Protein AF-A0A0Q4EI38-F1 (afdb_monomer_lite)

Foldseek 3Di:
DWKKKFKAAQLDTQWMATPDDDPPDPDDGDDDPQQVVVVSVVCVVCVPDRIWMWMWDQDPVGIDTPDIGHPVPDDDDPSTPVVSNVVRCCVRPVD

Secondary structure (DSSP, 8-state):
-EEEEEEEETTEEEEEEEEEE-TTSPP-SS--HHHHHHHHHHHHHH---SEEEEEEEEETTEEEEEEEEEGGGPPPPTT--HHHHHHHHHHHH--

Radius of gyration: 13.1 Å; chains: 1; bounding box: 28×29×38 Å

Structure (mmCIF, N/CA/C/O backbone):
data_AF-A0A0Q4EI38-F1
#
_entry.id   AF-A0A0Q4EI38-F1
#
loop_
_atom_site.group_PDB
_atom_site.id
_atom_site.type_symbol
_atom_site.label_atom_id
_atom_site.label_alt_id
_atom_site.label_comp_id
_atom_site.label_asym_id
_atom_site.label_entity_id
_atom_site.label_seq_id
_atom_site.pdbx_PDB_ins_code
_atom_site.Cartn_x
_atom_site.Cartn_y
_atom_site.Cartn_z
_atom_site.occupancy
_atom_site.B_iso_or_equiv
_atom_site.auth_seq_id
_atom_site.auth_comp_id
_atom_site.auth_asym_id
_atom_site.auth_atom_id
_atom_site.pdbx_PDB_model_num
ATOM 1 N N . MET A 1 1 ? 6.771 -0.828 -15.082 1.00 75.50 1 MET A N 1
ATOM 2 C CA . MET A 1 1 ? 5.866 -0.151 -14.141 1.00 75.50 1 MET A CA 1
ATOM 3 C C . MET A 1 1 ? 5.666 -1.075 -12.956 1.00 75.50 1 MET A C 1
ATOM 5 O O . MET A 1 1 ? 5.560 -2.279 -13.170 1.00 75.50 1 MET A O 1
ATOM 9 N N . LYS A 1 2 ? 5.733 -0.537 -11.738 1.00 87.44 2 LYS A N 1
ATOM 10 C CA . LYS A 1 2 ? 5.454 -1.270 -10.498 1.00 87.44 2 LYS A CA 1
ATOM 11 C C . LYS A 1 2 ? 4.230 -0.621 -9.865 1.00 87.44 2 LYS A C 1
ATOM 13 O O . LYS A 1 2 ? 4.252 0.595 -9.686 1.00 87.44 2 LYS A O 1
ATOM 18 N N . GLU A 1 3 ? 3.196 -1.401 -9.578 1.00 93.19 3 GLU A N 1
ATOM 19 C CA . GLU A 1 3 ? 1.990 -0.927 -8.886 1.00 93.19 3 GLU A CA 1
ATOM 20 C C . GLU A 1 3 ? 1.884 -1.637 -7.541 1.00 93.19 3 GLU A C 1
ATOM 22 O O . GLU A 1 3 ? 2.053 -2.859 -7.448 1.00 93.19 3 GLU A O 1
ATOM 27 N N . ALA A 1 4 ? 1.662 -0.848 -6.498 1.00 95.19 4 ALA A N 1
ATOM 28 C CA . ALA A 1 4 ? 1.547 -1.295 -5.126 1.00 95.19 4 ALA A CA 1
ATOM 29 C C . ALA A 1 4 ? 0.192 -0.916 -4.560 1.00 95.19 4 ALA A C 1
ATOM 31 O O . ALA A 1 4 ? -0.302 0.178 -4.814 1.00 95.19 4 ALA A O 1
ATOM 32 N N . ARG A 1 5 ? -0.354 -1.811 -3.743 1.00 96.38 5 ARG A N 1
ATOM 33 C CA . ARG A 1 5 ? -1.546 -1.577 -2.942 1.00 96.38 5 ARG A CA 1
ATOM 34 C C . ARG A 1 5 ? -1.143 -1.367 -1.498 1.00 96.38 5 ARG A C 1
ATOM 36 O O . ARG A 1 5 ? -0.394 -2.176 -0.950 1.00 96.38 5 ARG A O 1
ATOM 43 N N . LEU A 1 6 ? -1.666 -0.311 -0.892 1.00 97.62 6 LEU A N 1
ATOM 44 C CA . LEU A 1 6 ? -1.464 0.020 0.507 1.00 97.62 6 LEU A CA 1
ATOM 45 C C . LEU A 1 6 ? -2.797 -0.023 1.242 1.00 97.62 6 LEU A C 1
ATOM 47 O O . LEU A 1 6 ? -3.800 0.499 0.758 1.00 97.62 6 LEU A O 1
ATOM 51 N N . TRP A 1 7 ? -2.781 -0.616 2.430 1.00 97.88 7 TRP A N 1
ATOM 52 C CA . TRP A 1 7 ? -3.906 -0.639 3.358 1.00 97.88 7 TRP A CA 1
ATOM 53 C C . TRP A 1 7 ? -3.640 0.353 4.481 1.00 97.88 7 TRP A C 1
ATOM 55 O O . TRP A 1 7 ? -2.656 0.210 5.209 1.00 97.88 7 TRP A O 1
ATOM 65 N N . ILE A 1 8 ? -4.505 1.357 4.614 1.00 98.00 8 ILE A N 1
ATOM 66 C CA . ILE A 1 8 ? -4.343 2.460 5.559 1.00 98.00 8 ILE A CA 1
ATOM 67 C C . ILE A 1 8 ? -5.437 2.373 6.620 1.00 98.00 8 ILE A C 1
ATOM 69 O O . ILE A 1 8 ? -6.612 2.225 6.287 1.00 98.00 8 ILE A O 1
ATOM 73 N N . VAL A 1 9 ? -5.048 2.483 7.892 1.00 97.38 9 VAL A N 1
ATOM 74 C CA . VAL A 1 9 ? -5.962 2.589 9.042 1.00 97.38 9 VAL A CA 1
ATOM 75 C C . VAL A 1 9 ? -5.409 3.629 10.014 1.00 97.38 9 VAL A C 1
ATOM 77 O O . VAL A 1 9 ? -4.237 3.567 10.388 1.00 97.38 9 VAL A O 1
ATOM 80 N N . GLY A 1 10 ? -6.225 4.604 10.410 1.00 95.88 10 GLY A N 1
ATOM 81 C CA . GLY A 1 10 ? -5.844 5.676 11.331 1.00 95.88 10 GLY A CA 1
ATOM 82 C C . GLY A 1 10 ? -4.647 6.496 10.847 1.00 95.88 10 GLY A C 1
ATOM 83 O O . GLY A 1 10 ? -3.753 6.813 11.632 1.00 95.88 10 GLY A O 1
ATOM 84 N N . GLY A 1 11 ? -4.558 6.740 9.535 1.00 95.56 11 GLY A N 1
ATOM 85 C CA . GLY A 1 11 ? -3.428 7.438 8.911 1.00 95.56 11 GLY A CA 1
ATOM 86 C C . GLY A 1 11 ? -2.112 6.647 8.882 1.00 95.56 11 GLY A C 1
ATOM 87 O O . GLY A 1 11 ? -1.071 7.212 8.551 1.00 95.56 11 GLY A O 1
ATOM 88 N N . LYS A 1 12 ? -2.125 5.350 9.221 1.00 96.50 12 LYS A N 1
ATOM 89 C CA . LYS A 1 12 ? -0.945 4.473 9.196 1.00 96.50 12 LYS A CA 1
ATOM 90 C C . LYS A 1 12 ? -1.072 3.422 8.105 1.00 96.50 12 LYS A C 1
ATOM 92 O O . LYS A 1 12 ? -2.117 2.793 7.968 1.00 96.50 12 LYS A O 1
ATOM 97 N N . ILE A 1 13 ? 0.019 3.186 7.383 1.00 97.81 13 ILE A N 1
ATOM 98 C CA . ILE A 1 13 ? 0.135 2.069 6.442 1.00 97.81 13 ILE A CA 1
ATOM 99 C C . ILE A 1 13 ? 0.296 0.780 7.259 1.00 97.81 13 ILE A C 1
ATOM 101 O O . ILE A 1 13 ? 1.273 0.621 7.989 1.00 97.81 13 ILE A O 1
ATOM 105 N N . ILE A 1 14 ? -0.677 -0.123 7.157 1.00 97.81 14 ILE A N 1
ATOM 106 C CA . ILE A 1 14 ? -0.715 -1.401 7.883 1.00 97.81 14 ILE A CA 1
ATOM 107 C C . ILE A 1 14 ? -0.069 -2.523 7.075 1.00 97.81 14 ILE A C 1
ATOM 109 O O . ILE A 1 14 ? 0.621 -3.377 7.631 1.00 97.81 14 ILE A O 1
ATOM 113 N N . ASP A 1 15 ? -0.307 -2.518 5.767 1.00 97.12 15 ASP A N 1
ATOM 114 C CA . ASP A 1 15 ? 0.247 -3.474 4.819 1.00 97.12 15 ASP A CA 1
ATOM 115 C C . ASP A 1 15 ? 0.466 -2.780 3.476 1.00 97.12 15 ASP A C 1
ATOM 117 O O . ASP A 1 15 ? -0.296 -1.885 3.101 1.00 97.12 15 ASP A O 1
ATOM 121 N N . ALA A 1 16 ? 1.515 -3.180 2.766 1.00 96.44 16 ALA A N 1
ATOM 122 C CA . ALA A 1 16 ? 1.846 -2.635 1.462 1.00 96.44 16 ALA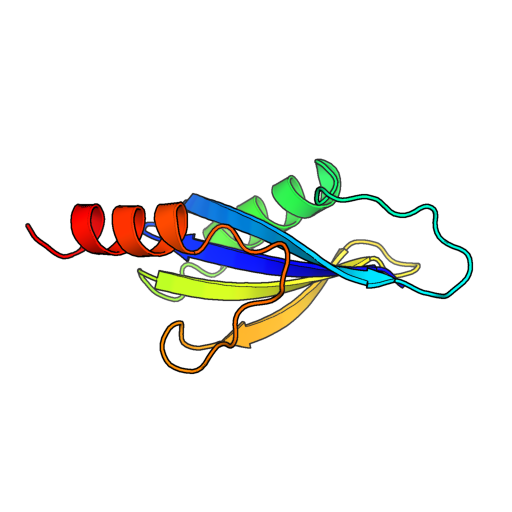 A CA 1
ATOM 123 C C . ALA A 1 16 ? 2.544 -3.702 0.623 1.00 96.44 16 ALA A C 1
ATOM 125 O O . ALA A 1 16 ? 3.574 -4.243 1.028 1.00 96.44 16 ALA A O 1
ATOM 126 N N . GLY A 1 17 ? 2.005 -3.972 -0.560 1.00 93.44 17 GLY A N 1
ATOM 127 C CA . GLY A 1 17 ? 2.529 -5.007 -1.440 1.00 93.44 17 GLY A CA 1
ATOM 128 C C . GLY A 1 17 ? 2.403 -4.615 -2.897 1.00 93.44 17 GLY A C 1
ATOM 129 O O . GLY A 1 17 ? 1.381 -4.075 -3.325 1.00 93.44 17 GLY A O 1
ATOM 130 N N . TYR A 1 18 ? 3.439 -4.911 -3.674 1.00 92.81 18 TYR A N 1
ATOM 131 C CA . TYR A 1 18 ? 3.331 -4.850 -5.123 1.00 92.81 18 TYR A CA 1
ATOM 132 C C . TYR A 1 18 ? 2.415 -5.968 -5.622 1.00 92.81 18 TYR A C 1
ATOM 134 O O . TYR A 1 18 ? 2.573 -7.122 -5.219 1.00 92.81 18 TYR A O 1
ATOM 142 N N . TYR A 1 19 ? 1.486 -5.628 -6.513 1.00 88.81 19 TYR A N 1
ATOM 143 C CA . TYR A 1 19 ? 0.603 -6.599 -7.168 1.00 88.81 19 TYR A CA 1
ATOM 144 C C . TYR A 1 19 ? 0.846 -6.712 -8.673 1.00 88.81 19 TYR A C 1
ATOM 146 O O . TYR A 1 19 ? 0.386 -7.662 -9.304 1.00 88.81 19 TYR A O 1
ATOM 154 N N . LYS A 1 20 ? 1.587 -5.764 -9.258 1.00 81.75 20 LYS A N 1
ATOM 155 C CA . LYS A 1 20 ? 1.938 -5.772 -10.677 1.00 81.75 20 LYS A CA 1
ATOM 156 C C . LYS A 1 20 ? 3.387 -5.362 -10.883 1.00 81.75 20 LYS A C 1
ATOM 158 O O . LYS A 1 20 ? 3.823 -4.301 -10.431 1.00 81.75 20 LYS A O 1
ATOM 163 N N . PHE A 1 21 ? 4.092 -6.198 -11.636 1.00 77.19 21 PHE A N 1
ATOM 164 C CA . PHE A 1 21 ? 5.444 -5.972 -12.130 1.00 77.19 21 PHE A CA 1
ATOM 165 C C . PHE A 1 21 ? 5.429 -6.094 -13.650 1.00 77.19 21 PHE A C 1
ATOM 167 O O . PHE A 1 21 ? 4.755 -6.968 -14.186 1.00 77.19 21 PHE A O 1
ATOM 174 N N . ASN A 1 22 ? 6.189 -5.253 -14.352 1.00 69.94 22 ASN A N 1
ATOM 175 C CA . ASN A 1 22 ? 6.525 -5.565 -15.743 1.00 69.94 22 ASN A CA 1
ATOM 176 C C . ASN A 1 22 ? 7.534 -6.723 -15.772 1.00 69.94 22 ASN A C 1
ATOM 178 O O . ASN A 1 22 ? 8.425 -6.758 -14.922 1.00 69.94 22 ASN A O 1
ATOM 182 N N . ASP A 1 23 ? 7.448 -7.568 -16.803 1.00 60.56 23 ASP A N 1
ATOM 183 C CA . ASP A 1 23 ? 8.155 -8.852 -17.011 1.00 60.56 23 ASP A CA 1
ATOM 184 C C . ASP A 1 23 ? 9.699 -8.838 -16.905 1.00 60.56 23 ASP A C 1
ATOM 186 O O . ASP A 1 23 ? 10.352 -9.873 -17.031 1.00 60.56 23 ASP A O 1
ATOM 190 N N . HIS A 1 24 ? 10.311 -7.676 -16.675 1.00 58.84 24 HIS A N 1
ATOM 191 C CA . HIS A 1 24 ? 11.762 -7.488 -16.590 1.00 58.84 24 HIS A CA 1
ATOM 192 C C . HIS A 1 24 ? 12.238 -6.867 -15.269 1.00 58.84 24 HIS A C 1
ATOM 194 O O . HIS A 1 24 ? 13.434 -6.626 -15.110 1.00 58.84 24 HIS A O 1
ATOM 200 N N . ALA A 1 25 ? 11.337 -6.574 -14.326 1.00 59.31 25 ALA A N 1
ATOM 201 C CA . ALA A 1 25 ? 11.730 -6.090 -13.007 1.00 59.31 25 ALA A CA 1
ATOM 202 C C . ALA A 1 25 ? 12.053 -7.276 -12.080 1.00 59.31 25 ALA A C 1
ATOM 204 O O . ALA A 1 25 ? 11.298 -8.251 -12.074 1.00 59.31 25 ALA A O 1
ATOM 205 N N . PRO A 1 26 ? 13.132 -7.212 -11.277 1.00 59.38 26 PRO A N 1
ATOM 206 C CA . PRO A 1 26 ? 13.356 -8.201 -10.232 1.00 59.38 26 PRO A CA 1
ATOM 207 C C . PRO A 1 26 ? 12.142 -8.238 -9.296 1.00 59.38 26 PRO A C 1
ATOM 209 O O . PRO A 1 26 ? 11.587 -7.194 -8.944 1.00 59.38 26 PRO A O 1
ATOM 212 N N . PHE A 1 27 ? 11.714 -9.449 -8.932 1.00 62.62 27 PHE A N 1
ATOM 213 C CA . PHE A 1 27 ? 10.637 -9.647 -7.970 1.00 62.62 27 PHE A CA 1
ATOM 214 C C . PHE A 1 27 ? 11.045 -9.019 -6.635 1.00 62.62 27 PHE A C 1
ATOM 216 O O . PHE A 1 27 ? 12.025 -9.433 -6.016 1.00 62.62 27 PHE A O 1
ATOM 223 N N . GLU A 1 28 ? 10.295 -8.012 -6.205 1.00 70.88 28 GLU A N 1
ATOM 224 C CA . GLU A 1 28 ? 10.481 -7.347 -4.922 1.00 70.88 28 GLU A CA 1
ATOM 225 C C . GLU A 1 28 ? 9.228 -7.577 -4.095 1.00 70.88 28 GLU A C 1
ATOM 227 O O . GLU A 1 28 ? 8.158 -7.090 -4.423 1.00 70.88 28 GLU A O 1
ATOM 232 N N . GLU A 1 29 ? 9.325 -8.322 -3.004 1.00 70.94 29 GLU A N 1
ATOM 233 C CA . GLU A 1 29 ? 8.137 -8.607 -2.195 1.00 70.94 29 GLU A CA 1
ATOM 234 C C . GLU A 1 29 ? 7.588 -7.344 -1.506 1.00 70.94 29 GLU A C 1
ATOM 236 O O . GLU A 1 29 ? 6.385 -7.221 -1.276 1.00 70.94 29 GLU A O 1
ATOM 241 N N . LYS A 1 30 ? 8.472 -6.383 -1.209 1.00 86.56 30 LYS A N 1
ATOM 242 C CA . LYS A 1 30 ? 8.173 -5.186 -0.419 1.00 86.56 30 LYS A CA 1
ATOM 243 C C . LYS A 1 30 ? 8.208 -3.928 -1.267 1.00 86.56 30 LYS A C 1
ATOM 245 O O . LYS A 1 30 ? 9.136 -3.727 -2.046 1.00 86.56 30 LYS A O 1
ATOM 250 N N . VAL A 1 31 ? 7.233 -3.054 -1.033 1.00 92.75 31 VAL A N 1
ATOM 251 C CA . VAL A 1 31 ? 7.212 -1.695 -1.587 1.00 92.75 31 VAL A CA 1
ATOM 252 C C . VAL A 1 31 ? 8.462 -0.943 -1.134 1.00 92.75 31 VAL A C 1
ATOM 254 O O . VAL A 1 31 ? 8.877 -1.069 0.019 1.00 92.75 31 VAL A O 1
ATOM 257 N N . SER A 1 32 ? 9.088 -0.195 -2.046 1.00 93.88 32 SER A N 1
ATOM 258 C CA . SER A 1 32 ? 10.306 0.544 -1.717 1.00 93.88 32 SER A CA 1
ATOM 259 C C . SER A 1 32 ? 10.024 1.651 -0.702 1.00 93.88 32 SER A C 1
ATOM 261 O O . SER A 1 32 ? 8.913 2.180 -0.623 1.00 93.88 32 SER A O 1
ATOM 263 N N . GLU A 1 33 ? 11.052 2.042 0.050 1.00 95.75 33 GLU A N 1
ATOM 264 C CA . GLU A 1 33 ? 10.948 3.116 1.041 1.00 95.75 33 GLU A CA 1
ATOM 265 C C . GLU A 1 33 ? 10.481 4.437 0.410 1.00 95.75 33 GLU A C 1
ATOM 267 O O . GLU A 1 33 ? 9.630 5.121 0.967 1.00 95.75 33 GLU A O 1
ATOM 272 N N . GLU A 1 34 ? 10.945 4.754 -0.802 1.00 96.00 34 GLU A N 1
ATOM 273 C CA . GLU A 1 34 ? 10.484 5.925 -1.558 1.00 96.00 34 GLU A CA 1
ATOM 274 C C . GLU A 1 34 ? 8.975 5.896 -1.838 1.00 96.00 34 GLU A C 1
ATOM 276 O O . GLU A 1 34 ? 8.303 6.916 -1.686 1.00 96.00 34 GLU A O 1
ATOM 281 N N . GLY A 1 35 ? 8.427 4.732 -2.204 1.00 96.56 35 GLY A N 1
ATOM 282 C CA . GLY A 1 35 ? 6.990 4.574 -2.434 1.00 96.56 35 GLY A CA 1
ATOM 283 C C . GLY A 1 35 ? 6.177 4.719 -1.147 1.00 96.56 35 GLY A C 1
ATOM 284 O O . GLY A 1 35 ? 5.132 5.370 -1.143 1.00 96.56 35 GLY A O 1
ATOM 285 N N . LEU A 1 36 ? 6.678 4.177 -0.033 1.00 97.88 36 LEU A N 1
ATOM 286 C CA . LEU A 1 36 ? 6.049 4.324 1.285 1.00 97.88 36 LEU A CA 1
ATOM 287 C C . LEU A 1 36 ? 6.100 5.772 1.794 1.00 97.88 36 LEU A C 1
ATOM 289 O O . LEU A 1 36 ? 5.123 6.252 2.373 1.00 97.88 36 LEU A O 1
ATOM 293 N N . ASN A 1 37 ? 7.203 6.482 1.550 1.00 98.06 37 ASN A N 1
ATOM 294 C CA . ASN A 1 37 ? 7.355 7.894 1.897 1.00 98.06 37 ASN A CA 1
ATOM 295 C C . ASN A 1 37 ? 6.394 8.768 1.088 1.00 98.06 37 ASN A C 1
ATOM 297 O O . ASN A 1 37 ? 5.690 9.595 1.668 1.00 98.06 37 ASN A O 1
ATOM 301 N N . PHE A 1 38 ? 6.299 8.528 -0.224 1.00 98.00 38 PHE A N 1
ATOM 302 C CA . PHE A 1 38 ? 5.311 9.180 -1.081 1.00 98.00 38 PHE A CA 1
ATOM 303 C C . PHE A 1 38 ? 3.884 8.953 -0.563 1.00 98.00 38 PHE A C 1
ATOM 305 O O . PHE A 1 38 ? 3.146 9.912 -0.344 1.00 98.00 38 PHE A O 1
ATOM 312 N N . ALA A 1 39 ? 3.499 7.701 -0.297 1.00 97.69 39 ALA A N 1
ATOM 313 C CA . ALA A 1 39 ? 2.166 7.395 0.218 1.00 97.69 39 ALA A CA 1
ATOM 314 C C . ALA A 1 39 ? 1.897 8.069 1.573 1.00 97.69 39 ALA A C 1
ATOM 316 O O . ALA A 1 39 ? 0.820 8.623 1.776 1.00 97.69 39 ALA A O 1
ATOM 317 N N . SER A 1 40 ? 2.878 8.085 2.478 1.00 97.44 40 SER A N 1
ATOM 318 C CA . SER A 1 40 ? 2.764 8.759 3.780 1.00 97.44 40 SER A CA 1
ATOM 319 C C . SER A 1 40 ? 2.532 10.266 3.634 1.00 97.44 40 SER A C 1
ATOM 321 O O . SER A 1 40 ? 1.719 10.843 4.359 1.00 97.44 40 SER A O 1
ATOM 323 N N . GLU A 1 41 ? 3.191 10.909 2.666 1.00 97.50 41 GLU A N 1
ATOM 324 C CA . GLU A 1 41 ? 2.934 12.310 2.335 1.00 97.50 41 GLU A CA 1
ATOM 325 C C . GLU A 1 41 ? 1.508 12.512 1.806 1.00 97.50 41 GLU A C 1
ATOM 327 O O . GLU A 1 41 ? 0.815 13.425 2.258 1.00 97.50 41 GLU A O 1
ATOM 332 N N . MET A 1 42 ? 1.043 11.640 0.907 1.00 97.56 42 MET A N 1
ATOM 333 C CA . MET A 1 42 ? -0.307 11.720 0.341 1.00 97.56 42 MET A CA 1
ATOM 334 C C . MET A 1 42 ? -1.394 11.509 1.400 1.00 97.56 42 MET A C 1
ATOM 336 O O . MET A 1 42 ? -2.375 12.251 1.423 1.00 97.56 42 MET A O 1
ATOM 340 N N . ILE A 1 43 ? -1.207 10.552 2.315 1.00 96.69 43 ILE A N 1
ATOM 341 C CA . ILE A 1 43 ? -2.111 10.314 3.453 1.00 96.69 43 ILE A CA 1
ATOM 342 C C . ILE A 1 43 ? -2.251 11.592 4.287 1.00 96.69 43 ILE A C 1
ATOM 344 O O . ILE A 1 43 ? -3.367 11.999 4.603 1.00 96.69 43 ILE A O 1
ATOM 348 N N . ARG A 1 44 ? -1.130 12.263 4.587 1.00 94.81 44 ARG A N 1
ATOM 349 C CA . ARG A 1 44 ? -1.123 13.523 5.344 1.00 94.81 44 ARG A CA 1
ATOM 350 C C . ARG A 1 44 ? -1.819 14.664 4.597 1.00 94.81 44 ARG A C 1
ATOM 352 O O . ARG A 1 44 ? -2.480 15.476 5.234 1.00 94.81 44 ARG A O 1
ATOM 359 N N . LEU A 1 45 ? -1.631 14.762 3.280 1.00 95.00 45 LEU A N 1
ATOM 360 C CA . LEU A 1 45 ? -2.193 15.848 2.472 1.00 95.00 45 LEU A CA 1
ATOM 361 C C . LEU A 1 45 ? -3.702 15.712 2.267 1.00 95.00 45 LEU A C 1
ATOM 363 O O . LEU A 1 45 ? -4.412 16.712 2.340 1.00 95.00 45 LEU A O 1
ATOM 367 N N . PHE A 1 46 ? -4.181 14.499 1.990 1.00 88.44 46 PHE A N 1
ATOM 368 C CA . PHE A 1 46 ? -5.573 14.288 1.601 1.00 88.44 46 PHE A CA 1
ATOM 369 C C . PHE A 1 46 ? -6.490 13.884 2.756 1.00 88.44 46 PHE A C 1
ATOM 371 O O . PHE A 1 46 ? -7.681 14.150 2.649 1.00 88.44 46 PHE A O 1
ATOM 378 N N . ASN A 1 47 ? -5.964 13.269 3.830 1.00 80.75 47 ASN A N 1
ATOM 379 C CA . ASN A 1 47 ? -6.699 12.856 5.039 1.00 80.75 47 ASN A CA 1
ATOM 380 C C . ASN A 1 47 ? -8.150 12.403 4.766 1.00 80.75 47 ASN A C 1
ATOM 382 O O . ASN A 1 47 ? -9.096 12.953 5.326 1.00 80.75 47 ASN A O 1
ATOM 386 N N . LEU A 1 48 ? -8.307 11.466 3.827 1.00 86.62 48 LEU A N 1
ATOM 387 C CA . LEU A 1 48 ? -9.595 11.192 3.184 1.00 86.62 48 LEU A CA 1
ATOM 388 C C . LEU A 1 48 ? -10.599 10.543 4.135 1.00 86.62 48 LEU A C 1
ATOM 390 O O . LEU A 1 48 ? -11.717 11.022 4.255 1.00 86.62 48 LEU A O 1
ATOM 394 N N . GLU A 1 49 ? -10.190 9.454 4.784 1.00 94.00 49 GLU A N 1
ATOM 395 C CA . GLU A 1 49 ? -11.023 8.631 5.660 1.00 94.00 49 GLU A CA 1
ATOM 396 C C . GLU A 1 49 ? -10.154 7.931 6.709 1.00 94.00 49 GLU A C 1
ATOM 398 O O . GLU A 1 49 ? -8.933 7.815 6.562 1.00 94.00 49 GLU A O 1
ATOM 403 N N . GLU A 1 50 ? -10.792 7.407 7.754 1.00 95.50 50 GLU A N 1
ATOM 404 C CA . GLU A 1 50 ? -10.106 6.685 8.830 1.00 95.50 50 GLU A CA 1
ATOM 405 C C . GLU A 1 50 ? -9.516 5.345 8.370 1.00 95.50 50 GLU A C 1
ATOM 407 O O . GLU A 1 50 ? -8.487 4.912 8.889 1.00 95.50 50 GLU A O 1
ATOM 412 N N . ALA A 1 51 ? -10.129 4.689 7.380 1.00 97.06 51 ALA A N 1
ATOM 413 C CA . ALA A 1 51 ? -9.611 3.461 6.788 1.00 97.06 51 ALA A CA 1
ATOM 414 C C . ALA A 1 51 ? -9.937 3.357 5.294 1.00 97.06 51 ALA A C 1
ATOM 416 O O . ALA A 1 51 ? -11.094 3.438 4.882 1.00 97.06 51 ALA A O 1
ATOM 417 N N . PHE A 1 52 ? -8.911 3.139 4.475 1.00 97.88 52 PHE A N 1
ATOM 418 C CA . PHE A 1 52 ? -9.035 3.096 3.018 1.00 97.88 52 PHE A CA 1
ATOM 419 C C . PHE A 1 52 ? -7.876 2.329 2.379 1.00 97.88 52 PHE A C 1
ATOM 421 O O . PHE A 1 52 ? -6.894 1.969 3.036 1.00 97.88 52 PHE A O 1
ATOM 428 N N . VAL A 1 53 ? -8.001 2.072 1.080 1.00 97.88 53 VAL A N 1
ATOM 429 C CA . VAL A 1 53 ? -6.944 1.469 0.265 1.00 97.88 53 VAL A CA 1
ATOM 430 C C . VAL A 1 53 ? -6.448 2.497 -0.737 1.00 97.88 53 VAL A C 1
ATOM 432 O O . VAL A 1 53 ? -7.251 3.182 -1.365 1.00 97.88 53 VAL A O 1
ATOM 435 N N . MET A 1 54 ? -5.131 2.611 -0.882 1.00 97.88 54 MET A N 1
ATOM 436 C CA . MET A 1 54 ? -4.496 3.478 -1.871 1.00 97.88 54 MET A CA 1
ATOM 437 C C . MET A 1 54 ? -3.576 2.641 -2.743 1.00 97.88 54 MET A C 1
ATOM 439 O O . MET A 1 54 ? -2.673 1.979 -2.231 1.00 97.88 54 MET A O 1
ATOM 443 N N . ASP A 1 55 ? -3.773 2.724 -4.050 1.00 97.00 55 ASP A N 1
ATOM 444 C CA . ASP A 1 55 ? -2.852 2.139 -5.009 1.00 97.00 55 ASP A CA 1
ATOM 445 C C . ASP A 1 55 ? -1.917 3.226 -5.540 1.00 97.00 55 ASP A C 1
ATOM 447 O O . ASP A 1 55 ? -2.349 4.317 -5.926 1.00 97.00 55 ASP A O 1
ATOM 451 N N . ILE A 1 56 ? -0.620 2.930 -5.568 1.00 96.94 56 ILE A N 1
ATOM 452 C CA . ILE A 1 56 ? 0.420 3.821 -6.086 1.00 96.94 56 ILE A CA 1
ATOM 453 C C . ILE A 1 56 ? 1.217 3.121 -7.174 1.00 96.94 56 ILE A C 1
ATOM 455 O O . ILE A 1 56 ? 1.370 1.898 -7.170 1.00 96.94 56 ILE A O 1
ATOM 459 N N . CYS A 1 57 ? 1.787 3.898 -8.086 1.00 95.38 57 CYS A N 1
ATOM 460 C CA . CYS A 1 57 ? 2.654 3.364 -9.123 1.00 95.38 57 CYS A CA 1
ATOM 461 C C . CYS A 1 57 ? 3.923 4.187 -9.303 1.00 95.38 57 CYS A C 1
ATOM 463 O O . CYS A 1 57 ? 3.924 5.407 -9.128 1.00 95.38 57 CYS A O 1
ATOM 465 N N . LEU A 1 58 ? 5.005 3.503 -9.679 1.00 93.62 58 LEU A N 1
ATOM 466 C CA . LEU A 1 58 ? 6.240 4.146 -10.111 1.00 93.62 58 LEU A CA 1
ATOM 467 C C . LEU A 1 58 ? 6.220 4.348 -11.629 1.00 93.62 58 LEU A C 1
ATOM 469 O O . LEU A 1 58 ? 6.181 3.378 -12.400 1.00 93.62 58 LEU A O 1
ATOM 473 N N . THR A 1 59 ? 6.292 5.614 -12.038 1.00 90.62 59 THR A N 1
ATOM 474 C CA . THR A 1 59 ? 6.367 6.061 -13.436 1.00 90.62 59 THR A CA 1
ATOM 475 C C . THR A 1 59 ? 7.747 6.648 -13.753 1.00 90.62 59 THR A C 1
ATOM 477 O O . THR A 1 59 ? 8.580 6.812 -12.863 1.00 90.62 59 THR A O 1
ATOM 480 N N . GLY A 1 60 ? 7.989 7.010 -15.019 1.00 89.81 60 GLY A N 1
ATOM 481 C CA . GLY A 1 60 ? 9.202 7.745 -15.408 1.00 89.81 60 GLY A CA 1
ATOM 482 C C . GLY A 1 60 ? 9.317 9.143 -14.781 1.00 89.81 60 GLY A C 1
ATOM 483 O O . GLY A 1 60 ? 10.406 9.700 -14.744 1.00 89.81 60 GLY A O 1
ATOM 484 N N . GLU A 1 61 ? 8.217 9.684 -14.250 1.00 92.62 61 GLU A N 1
ATOM 485 C CA . GLU A 1 61 ? 8.152 10.987 -13.575 1.00 92.62 61 GLU A CA 1
ATOM 486 C C . GLU A 1 61 ? 8.039 10.852 -12.045 1.00 92.62 61 GLU A C 1
ATOM 488 O O . GLU A 1 61 ? 7.671 11.8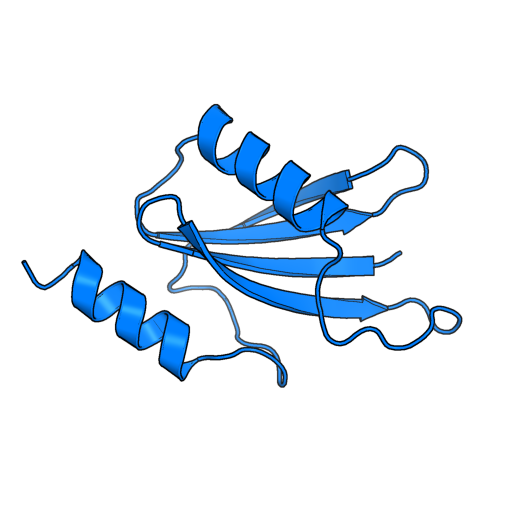03 -11.353 1.00 92.62 61 GLU A O 1
ATOM 493 N N . GLY A 1 62 ? 8.305 9.658 -11.507 1.00 93.56 62 GLY A N 1
ATOM 494 C CA . GLY A 1 62 ? 8.204 9.355 -10.081 1.00 93.56 62 GLY A CA 1
ATOM 495 C C . GLY A 1 62 ? 6.885 8.694 -9.677 1.00 93.56 62 GLY A C 1
ATOM 496 O O . GLY A 1 62 ? 6.143 8.162 -10.512 1.00 93.56 62 GLY A O 1
ATOM 497 N N . TRP A 1 63 ? 6.630 8.685 -8.368 1.00 96.69 63 TRP A N 1
ATOM 498 C CA . TRP A 1 63 ? 5.470 8.034 -7.759 1.00 96.69 63 TRP A CA 1
ATOM 499 C C . TRP A 1 63 ? 4.184 8.834 -7.963 1.00 96.69 63 TRP A C 1
ATOM 501 O O . TRP A 1 63 ? 4.178 10.062 -7.868 1.00 96.69 63 TRP A O 1
ATOM 511 N N . LYS A 1 64 ? 3.089 8.129 -8.254 1.00 97.12 64 LYS A N 1
ATOM 512 C CA . LYS A 1 64 ? 1.749 8.699 -8.451 1.00 97.12 64 LYS A CA 1
ATOM 513 C C . LYS A 1 64 ? 0.705 7.841 -7.736 1.00 97.12 64 LYS A C 1
ATOM 515 O O . LYS A 1 64 ? 0.899 6.635 -7.592 1.00 97.12 64 LYS A O 1
ATOM 520 N N . ILE A 1 65 ? -0.404 8.458 -7.325 1.00 97.25 65 ILE A N 1
ATOM 521 C CA . ILE A 1 65 ? -1.609 7.732 -6.898 1.00 97.25 65 ILE A CA 1
ATOM 522 C C . ILE A 1 65 ? -2.322 7.240 -8.160 1.00 97.25 65 ILE A C 1
ATOM 524 O O . ILE A 1 65 ? -2.558 8.030 -9.074 1.00 97.25 65 ILE A O 1
ATOM 528 N N . VAL A 1 66 ? -2.647 5.951 -8.205 1.00 96.44 66 VAL A N 1
ATOM 529 C CA . VAL A 1 66 ? -3.460 5.347 -9.270 1.00 96.44 66 VAL A CA 1
ATOM 530 C C . VAL A 1 66 ? -4.933 5.487 -8.919 1.00 96.44 66 VAL A C 1
ATOM 532 O O . VAL A 1 66 ? -5.710 6.042 -9.690 1.00 96.44 66 VAL A O 1
ATOM 535 N N . GLU A 1 67 ? -5.297 5.013 -7.731 1.00 96.06 67 GLU A N 1
ATOM 536 C CA . GLU A 1 67 ? -6.666 5.020 -7.233 1.00 96.06 67 GLU A CA 1
ATOM 537 C C . GLU A 1 67 ? -6.691 5.038 -5.702 1.00 96.06 67 GLU A C 1
ATOM 539 O O . GLU A 1 67 ? -5.751 4.603 -5.031 1.00 96.06 67 GLU A O 1
ATOM 544 N N . VAL A 1 68 ? -7.796 5.542 -5.155 1.00 96.75 68 VAL A N 1
ATOM 545 C CA . VAL A 1 68 ? -8.143 5.404 -3.742 1.00 96.75 68 VAL A CA 1
ATOM 546 C C . VAL A 1 68 ? -9.510 4.748 -3.669 1.00 96.75 68 VAL A C 1
ATOM 548 O O . VAL A 1 68 ? -10.447 5.190 -4.332 1.00 96.75 68 VAL A O 1
ATOM 551 N N . ASN A 1 69 ? -9.621 3.708 -2.851 1.00 96.50 69 ASN A N 1
ATOM 552 C CA . ASN A 1 69 ? -10.806 2.875 -2.750 1.00 96.50 69 ASN A CA 1
ATOM 553 C C . ASN A 1 69 ? -11.323 2.798 -1.317 1.00 96.50 69 ASN A C 1
ATOM 555 O O . ASN A 1 69 ? -10.564 2.863 -0.344 1.00 96.50 69 ASN A O 1
ATOM 559 N N . CYS A 1 70 ? -12.623 2.532 -1.196 1.00 95.62 70 CYS A N 1
ATOM 560 C CA . CYS A 1 70 ? -13.200 2.086 0.060 1.00 95.62 70 CYS A CA 1
ATOM 561 C C . CYS A 1 70 ? -12.586 0.741 0.468 1.00 95.62 70 CYS A C 1
ATOM 563 O O . CYS A 1 70 ? -12.431 -0.183 -0.342 1.00 95.62 70 CYS A O 1
ATOM 565 N N . ILE A 1 71 ? -12.279 0.613 1.756 1.00 94.38 71 ILE A N 1
ATOM 566 C CA . ILE A 1 71 ? -11.626 -0.581 2.291 1.00 94.38 71 ILE A CA 1
ATOM 567 C C . ILE A 1 71 ? -12.494 -1.843 2.157 1.00 94.38 71 ILE A C 1
ATOM 569 O O . ILE A 1 71 ? -11.980 -2.931 1.919 1.00 94.38 71 ILE A O 1
ATOM 573 N N . ASN A 1 72 ? -13.820 -1.693 2.229 1.00 92.06 72 ASN A N 1
ATOM 574 C CA . ASN A 1 72 ? -14.800 -2.779 2.118 1.00 92.06 72 ASN A CA 1
ATOM 575 C C . ASN A 1 72 ? -15.031 -3.282 0.681 1.00 92.06 72 ASN A C 1
ATOM 577 O O . ASN A 1 72 ? -15.713 -4.286 0.497 1.00 92.06 72 ASN A O 1
ATOM 581 N N . SER A 1 73 ? -14.497 -2.580 -0.320 1.00 92.69 73 SER A N 1
ATOM 582 C CA . SER A 1 73 ? -14.662 -2.903 -1.745 1.00 92.69 73 SER A CA 1
ATOM 583 C C . SER A 1 73 ? -13.335 -3.290 -2.407 1.00 92.69 73 SER A C 1
ATOM 585 O O . SER A 1 73 ? -13.280 -3.499 -3.615 1.00 92.69 73 SER A O 1
ATOM 587 N N . SER A 1 74 ? -12.260 -3.392 -1.619 1.00 95.38 74 SER A N 1
ATOM 588 C CA . SER A 1 74 ? -10.914 -3.690 -2.104 1.00 95.38 74 SER A 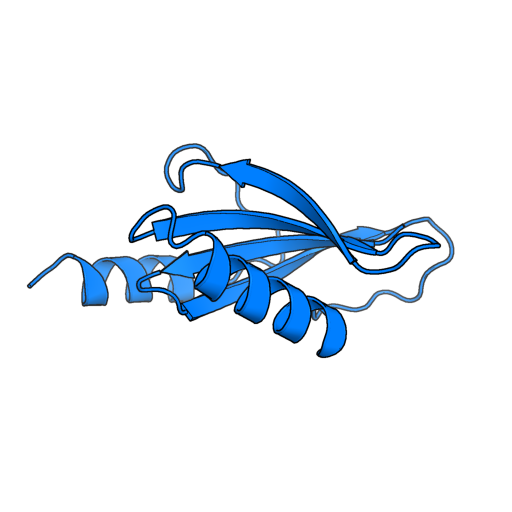CA 1
ATOM 589 C C . SER A 1 74 ? -10.568 -5.166 -1.915 1.00 95.38 74 SER A C 1
ATOM 591 O O . SER A 1 74 ? -10.725 -5.724 -0.832 1.00 95.38 74 SER A O 1
ATOM 593 N N . GLY A 1 75 ? -10.071 -5.806 -2.975 1.00 93.94 75 GLY A N 1
ATOM 594 C CA . GLY A 1 75 ? -9.580 -7.186 -2.928 1.00 93.94 75 GLY A CA 1
ATOM 595 C C . GLY A 1 75 ? -8.169 -7.302 -2.342 1.00 93.94 75 GLY A C 1
ATOM 596 O O . GLY A 1 75 ? -7.348 -6.389 -2.478 1.00 93.94 75 GLY A O 1
ATOM 597 N N . PHE A 1 76 ? -7.882 -8.453 -1.733 1.00 94.25 76 PHE A N 1
ATOM 598 C CA . PHE A 1 76 ? -6.548 -8.820 -1.256 1.00 94.25 76 PHE A CA 1
ATOM 599 C C . PHE A 1 76 ? -5.742 -9.513 -2.354 1.00 94.25 76 PHE A C 1
ATOM 601 O O . PHE A 1 76 ? -6.292 -10.282 -3.144 1.00 94.25 76 PHE A O 1
ATOM 608 N N . TYR A 1 77 ? -4.431 -9.289 -2.351 1.00 91.81 77 TYR A N 1
ATOM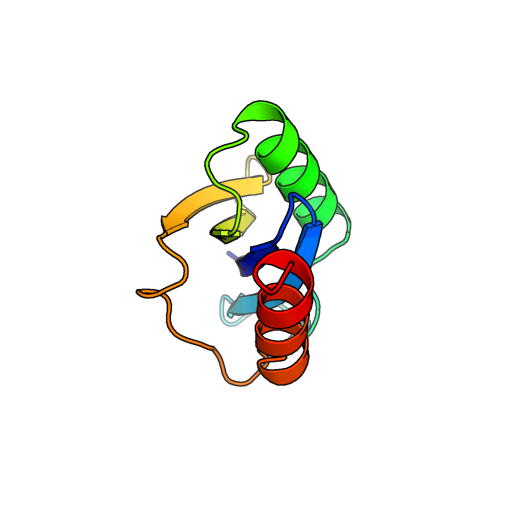 609 C CA . TYR A 1 77 ? -3.491 -10.026 -3.190 1.00 91.81 77 TYR A CA 1
ATOM 610 C C . TYR A 1 77 ? -2.807 -11.139 -2.380 1.00 91.81 77 TYR A C 1
ATOM 612 O O . TYR A 1 77 ? -2.828 -11.096 -1.148 1.00 91.81 77 TYR A O 1
ATOM 620 N N . PRO A 1 78 ? -2.195 -12.151 -3.026 1.00 89.44 78 PRO A N 1
ATOM 621 C CA . PRO A 1 78 ? -1.592 -13.286 -2.319 1.00 89.44 78 PRO A CA 1
ATOM 622 C C . PRO A 1 78 ? -0.527 -12.913 -1.277 1.00 89.44 78 PRO A C 1
ATOM 624 O O . PRO A 1 78 ? -0.350 -13.634 -0.301 1.00 89.44 78 PRO A O 1
ATOM 627 N N . ASN A 1 79 ? 0.169 -11.791 -1.472 1.00 87.50 79 ASN A N 1
ATOM 628 C CA . ASN A 1 79 ? 1.174 -11.254 -0.553 1.00 87.50 79 ASN A CA 1
ATOM 629 C C . ASN A 1 79 ? 0.598 -10.311 0.517 1.00 87.50 79 ASN A C 1
ATOM 631 O O . ASN A 1 79 ? 1.362 -9.792 1.326 1.00 87.50 79 ASN A O 1
ATOM 635 N N . SER A 1 80 ? -0.717 -10.070 0.543 1.00 92.44 80 SER A N 1
ATOM 636 C CA . SER A 1 80 ? -1.330 -9.184 1.533 1.00 92.44 80 SER A CA 1
ATOM 637 C C . SER A 1 80 ? -1.367 -9.825 2.920 1.00 92.44 80 SER A C 1
ATOM 639 O O . SER A 1 80 ? -1.877 -10.935 3.104 1.00 92.44 80 SER A O 1
ATOM 641 N N . ASN A 1 81 ? -0.920 -9.094 3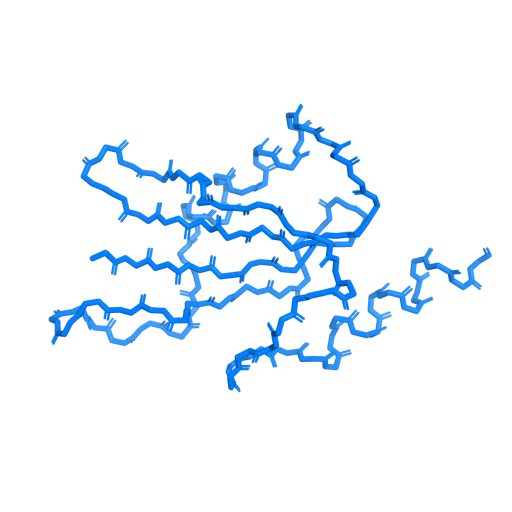.940 1.00 95.44 81 ASN A N 1
ATOM 642 C CA . ASN A 1 81 ? -1.015 -9.535 5.328 1.00 95.44 81 ASN A CA 1
ATOM 643 C C . ASN A 1 81 ? -2.403 -9.231 5.917 1.00 95.44 81 ASN A C 1
ATOM 645 O O . ASN A 1 81 ? -2.578 -8.350 6.765 1.00 95.44 81 ASN A O 1
ATOM 649 N N . VAL A 1 82 ? -3.400 -10.011 5.488 1.00 96.31 82 VAL A N 1
ATOM 650 C CA . VAL A 1 82 ? -4.813 -9.857 5.886 1.00 96.31 82 VAL A CA 1
ATOM 651 C C . VAL A 1 82 ? -4.983 -9.833 7.408 1.00 96.31 82 VAL A C 1
ATOM 653 O O . VAL A 1 82 ? -5.758 -9.040 7.940 1.00 96.31 82 VAL A O 1
ATOM 656 N N . LYS A 1 83 ? -4.221 -10.655 8.139 1.00 97.56 83 LYS A N 1
ATOM 657 C CA . LYS A 1 83 ? -4.301 -10.723 9.605 1.00 97.56 83 LYS A CA 1
ATOM 658 C C . LYS A 1 83 ? -3.946 -9.388 10.263 1.00 97.56 83 LYS A C 1
ATOM 660 O O . LYS A 1 83 ? -4.632 -8.980 11.200 1.00 97.56 83 LYS A O 1
ATOM 665 N N . SER A 1 84 ? -2.895 -8.719 9.793 1.00 97.69 84 SER A N 1
ATOM 666 C CA . SER A 1 84 ? -2.485 -7.410 10.318 1.00 97.69 84 SER A CA 1
ATOM 667 C C . SER A 1 84 ? -3.525 -6.334 10.018 1.00 97.69 84 SER A C 1
ATOM 669 O O . SER A 1 84 ? -3.847 -5.550 10.906 1.00 97.69 84 SER A O 1
ATOM 671 N N . ILE A 1 85 ? -4.105 -6.353 8.815 1.00 97.56 85 ILE A N 1
ATOM 672 C CA . ILE A 1 85 ? -5.150 -5.410 8.388 1.00 97.56 85 ILE A CA 1
ATOM 673 C C . ILE A 1 85 ? -6.391 -5.541 9.276 1.00 97.56 85 ILE A C 1
ATOM 675 O O . ILE A 1 85 ? -6.821 -4.564 9.886 1.00 97.56 85 ILE A O 1
ATOM 679 N N . ILE A 1 86 ? -6.927 -6.757 9.427 1.00 96.75 86 ILE A N 1
ATOM 680 C CA . ILE A 1 86 ? -8.110 -7.004 10.265 1.00 96.75 86 ILE A CA 1
ATOM 681 C C . ILE A 1 86 ? -7.838 -6.652 11.730 1.00 96.75 86 ILE A C 1
ATOM 683 O O . ILE A 1 86 ? -8.687 -6.054 12.389 1.00 96.75 86 ILE A O 1
ATOM 687 N N . ARG A 1 87 ? -6.645 -6.976 12.247 1.00 97.69 87 ARG A N 1
ATOM 688 C CA . ARG A 1 87 ? -6.255 -6.598 13.609 1.00 97.69 87 ARG A CA 1
ATOM 689 C C . ARG A 1 87 ? -6.223 -5.079 13.788 1.00 97.69 87 ARG A C 1
ATOM 691 O O . ARG A 1 87 ? -6.702 -4.602 14.809 1.00 97.69 87 ARG A O 1
ATOM 698 N N . ALA A 1 88 ? -5.662 -4.339 12.834 1.00 97.75 88 ALA A N 1
ATOM 699 C CA . ALA A 1 88 ? -5.598 -2.882 12.902 1.00 97.75 88 ALA A CA 1
ATOM 700 C C . ALA A 1 88 ? -6.994 -2.251 12.878 1.00 97.75 88 ALA A C 1
ATOM 702 O O . ALA A 1 88 ? -7.270 -1.380 13.695 1.00 97.75 88 ALA A O 1
ATOM 703 N N . LEU A 1 89 ? -7.886 -2.740 12.011 1.00 96.88 89 LEU A N 1
ATOM 704 C CA . LEU A 1 89 ? -9.281 -2.296 11.969 1.00 96.88 89 LEU A CA 1
ATOM 705 C C . LEU A 1 89 ? -10.008 -2.562 13.285 1.00 96.88 89 LEU A C 1
ATOM 707 O O . LEU A 1 89 ? -10.680 -1.677 13.799 1.00 96.88 89 LEU A O 1
ATOM 711 N N . ASN A 1 90 ? -9.844 -3.762 13.846 1.00 96.69 90 ASN A N 1
ATOM 712 C CA . ASN A 1 90 ? -10.458 -4.106 15.122 1.00 96.69 90 ASN A CA 1
ATOM 713 C C . ASN A 1 90 ? -9.964 -3.181 16.245 1.00 96.69 90 ASN A C 1
ATOM 715 O O . ASN A 1 90 ? -10.786 -2.625 16.958 1.00 96.69 90 ASN A O 1
ATOM 719 N N . ILE A 1 91 ? -8.649 -2.962 16.351 1.00 96.38 91 ILE A N 1
ATOM 720 C CA . ILE A 1 91 ? -8.075 -2.057 17.357 1.00 96.38 91 ILE A CA 1
ATOM 721 C C . ILE A 1 91 ? -8.579 -0.622 17.177 1.00 96.38 91 ILE A C 1
ATOM 723 O O . ILE A 1 91 ? -8.836 0.042 18.166 1.00 96.38 91 ILE A O 1
ATOM 727 N N . TYR A 1 92 ? -8.690 -0.136 15.940 1.00 96.69 92 TYR A N 1
ATOM 728 C CA . TYR A 1 92 ? -9.026 1.262 15.679 1.00 96.69 92 TYR A CA 1
ATOM 729 C C . TYR A 1 92 ? -10.523 1.578 15.860 1.00 96.69 92 TYR A C 1
ATOM 731 O O . TYR A 1 92 ? -10.853 2.663 16.315 1.00 96.69 92 TYR A O 1
ATOM 739 N N . PHE A 1 93 ? -11.426 0.652 15.513 1.00 95.25 93 PHE A N 1
ATOM 740 C CA . PHE A 1 93 ? -12.880 0.902 15.499 1.00 95.25 93 PHE A CA 1
ATOM 741 C C . PHE A 1 93 ? -13.673 0.224 16.627 1.00 95.25 93 PHE A C 1
ATOM 743 O O . PHE A 1 93 ? -14.898 0.325 16.637 1.00 95.25 93 PHE A O 1
ATOM 750 N N . SER A 1 94 ? -13.026 -0.515 17.533 1.00 91.94 94 SER A N 1
ATOM 751 C CA . SER A 1 94 ? -13.725 -1.211 18.633 1.00 91.94 94 SER A CA 1
ATOM 752 C C . SER A 1 94 ? -13.651 -0.475 19.977 1.00 91.94 94 SER A C 1
ATOM 754 O O . SER A 1 94 ? -13.929 -1.101 21.001 1.00 91.94 94 SER A O 1
ATOM 756 N N . ASP A 1 95 ? -13.289 0.811 19.963 1.00 59.19 95 ASP A N 1
ATOM 757 C CA . ASP A 1 95 ? -13.362 1.714 21.120 1.00 59.19 95 ASP A CA 1
ATOM 758 C C . 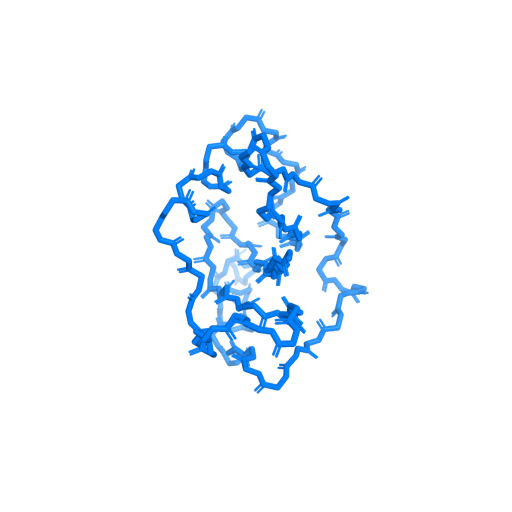ASP A 1 95 ? -14.729 2.419 21.195 1.00 59.19 95 ASP A C 1
ATOM 760 O O . ASP A 1 95 ? -15.144 3.042 20.189 1.00 59.19 95 ASP A O 1
#

pLDDT: mean 91.43, std 10.12, range [58.84, 98.06]

Sequence (95 aa):
MKEARLWIVGGKIIDAGYYKFNDHAPFEEKVSEEGLNFASEMIRLFNLEEAFVMDICLTGEGWKIVEVNCINSSGFYPNSNVKSIIRALNIYFSD